Protein AF-A0A528N2R7-F1 (afdb_monomer)

Radius of gyration: 19.54 Å; Cα contacts (8 Å, |Δi|>4): 61; chains: 1; bounding box: 42×20×50 Å

Nearest PDB structures (foldseek):
  4ymw-assembly1_C  TM=9.384E-01  e=4.473E-05  Caldanaerobacter subterraneus subsp. tengcongensis MB4
  3tuz-assembly2_F  TM=7.383E-01  e=1.274E-01  Escherichia coli K-12

Secondary structure (DSSP, 8-state):
-GGGS-HHHHHHIIIIIGGGGT----HHHHHHHHHHHHHHHHHHHHHHHHHHHS-HHHHHHHHHTT--HHHHIIIIIHHHHT-

pLDDT: mean 93.29, std 6.04, range [59.0, 97.94]

Mean predicted aligned error: 4.55 Å

Solvent-accessible surface area (backbone atoms only — not comparable to full-atom values): 4709 Å² total; per-residue (Å²): 114,73,86,79,48,59,67,68,57,49,34,47,43,49,57,61,44,36,42,78,78,72,47,78,65,57,71,68,57,26,49,50,51,36,49,50,56,53,48,50,54,54,50,53,52,53,49,48,51,25,52,70,65,49,61,66,64,61,56,52,53,35,45,76,72,69,44,52,70,70,52,35,41,64,71,52,47,48,63,57,24,73,108

Sequence (83 aa):
VMRNTPFLVQLFFIFFGLPSIGVRLDPLLAAMLAMTLNMAAYTIEIVGAGLDAVPRGQKEAALALGLRPRQVFVKIVLPQALK

Foldseek 3Di:
DLQVDDLVVQLCCQQVVVVVVVDHDDSVRSNVVSVCVNVVVVVVVLLVVLLVPQDVVLLVVCVVVVDDNVCSCPVTRNVRSVD

Structure (mmCIF, N/CA/C/O backbone):
data_AF-A0A528N2R7-F1
#
_entry.id   AF-A0A528N2R7-F1
#
loop_
_atom_site.group_PDB
_atom_site.id
_atom_site.type_symbol
_atom_site.label_atom_id
_atom_site.label_alt_id
_atom_site.label_comp_id
_atom_site.label_asym_id
_atom_site.label_entity_id
_atom_site.label_seq_id
_atom_site.pdbx_PDB_ins_code
_atom_site.Cartn_x
_atom_site.Cartn_y
_atom_site.Cartn_z
_atom_site.occupancy
_atom_site.B_iso_or_equiv
_atom_site.auth_seq_id
_atom_site.auth_comp_id
_atom_site.auth_asym_id
_atom_site.au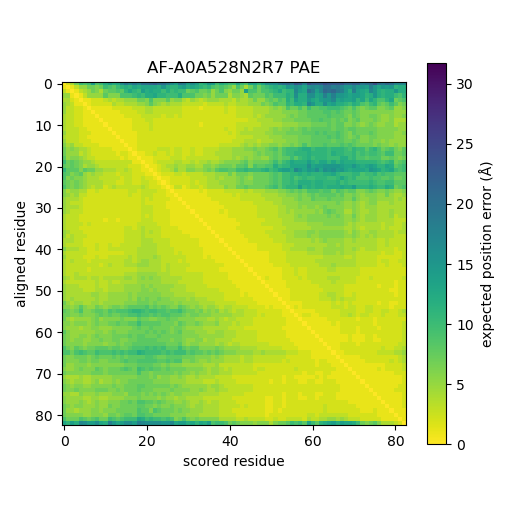th_atom_id
_atom_site.pdbx_PDB_model_num
ATOM 1 N N . VAL A 1 1 ? 7.192 -9.938 -3.397 1.00 59.00 1 VAL A N 1
ATOM 2 C CA . VAL A 1 1 ? 8.107 -10.210 -4.541 1.00 59.00 1 VAL A CA 1
ATOM 3 C C . VAL A 1 1 ? 8.711 -8.924 -5.106 1.00 59.00 1 VAL A C 1
ATOM 5 O O . VAL A 1 1 ? 9.928 -8.828 -5.112 1.00 59.00 1 VAL A O 1
ATOM 8 N N . MET A 1 2 ? 7.912 -7.910 -5.479 1.00 67.44 2 MET A N 1
ATOM 9 C CA . MET A 1 2 ? 8.403 -6.621 -6.024 1.00 67.44 2 MET A CA 1
ATOM 10 C C . MET A 1 2 ? 9.430 -5.879 -5.139 1.00 67.44 2 MET A C 1
ATOM 12 O O . MET A 1 2 ? 10.349 -5.265 -5.664 1.00 67.44 2 MET A O 1
ATOM 16 N N . ARG A 1 3 ? 9.336 -5.949 -3.805 1.00 75.12 3 ARG A N 1
ATOM 17 C CA . ARG A 1 3 ? 10.300 -5.287 -2.898 1.00 75.12 3 ARG A CA 1
ATOM 18 C C . ARG A 1 3 ? 11.674 -5.957 -2.821 1.00 75.12 3 ARG A C 1
ATOM 20 O O . ARG A 1 3 ? 12.632 -5.331 -2.387 1.00 75.12 3 ARG A O 1
ATOM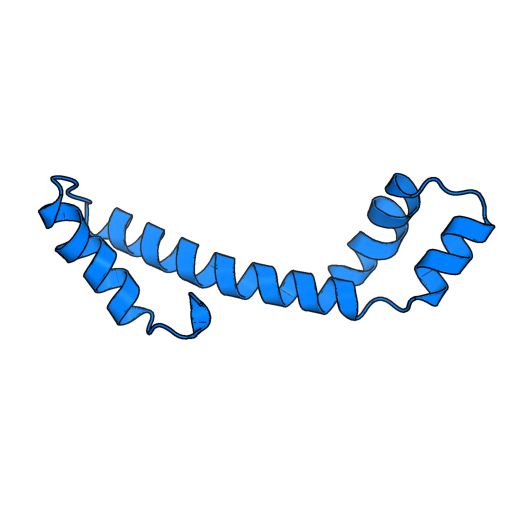 27 N N . ASN A 1 4 ? 11.773 -7.218 -3.244 1.00 79.44 4 ASN A N 1
ATOM 28 C CA . ASN A 1 4 ? 13.022 -7.985 -3.197 1.00 79.44 4 ASN A CA 1
ATOM 29 C C . ASN A 1 4 ? 13.835 -7.835 -4.491 1.00 79.44 4 ASN A C 1
ATOM 31 O O . ASN A 1 4 ? 14.947 -8.342 -4.586 1.00 79.44 4 ASN A O 1
ATOM 35 N N . THR A 1 5 ? 13.276 -7.158 -5.497 1.00 87.94 5 THR A N 1
ATOM 36 C CA . THR A 1 5 ? 13.958 -6.858 -6.756 1.00 87.94 5 THR A CA 1
ATOM 37 C C . THR A 1 5 ? 14.460 -5.416 -6.731 1.00 87.94 5 THR A C 1
ATOM 39 O O . THR A 1 5 ? 13.666 -4.526 -6.417 1.00 87.94 5 THR A O 1
ATOM 42 N N . PRO A 1 6 ? 15.728 -5.147 -7.085 1.00 90.75 6 PRO A N 1
ATOM 43 C CA . PRO A 1 6 ? 16.243 -3.784 -7.122 1.00 90.75 6 PRO A CA 1
ATOM 44 C C . PRO A 1 6 ? 15.415 -2.890 -8.054 1.00 90.75 6 PRO A C 1
ATOM 46 O O . PRO A 1 6 ? 15.077 -3.301 -9.165 1.00 90.75 6 PRO A O 1
ATOM 49 N N . PHE A 1 7 ? 15.146 -1.647 -7.643 1.00 90.81 7 PHE A N 1
ATOM 50 C CA . PHE A 1 7 ? 14.428 -0.668 -8.474 1.00 90.81 7 PHE A CA 1
ATOM 51 C C . PHE A 1 7 ? 15.076 -0.504 -9.857 1.00 90.81 7 PHE A C 1
ATOM 53 O O . PHE A 1 7 ? 14.391 -0.487 -10.876 1.00 90.81 7 PHE A O 1
ATOM 60 N N . LEU A 1 8 ? 16.410 -0.470 -9.901 1.00 92.44 8 LEU A N 1
ATOM 61 C CA . LEU A 1 8 ? 17.159 -0.368 -11.150 1.00 92.44 8 LEU A CA 1
ATOM 62 C C . LEU A 1 8 ? 16.870 -1.553 -12.084 1.00 92.44 8 LEU A C 1
ATOM 64 O O . LEU A 1 8 ? 16.691 -1.349 -13.277 1.00 92.44 8 LEU A O 1
ATOM 68 N N . VAL A 1 9 ? 16.722 -2.770 -11.552 1.00 93.12 9 VAL A N 1
ATOM 69 C CA . VAL A 1 9 ? 16.350 -3.950 -12.351 1.00 93.12 9 VAL A CA 1
ATOM 70 C C . VAL A 1 9 ? 14.934 -3.809 -12.912 1.00 93.12 9 VAL A C 1
ATOM 72 O O . VAL A 1 9 ? 14.714 -4.124 -14.078 1.00 93.12 9 VAL A O 1
ATOM 75 N N . GLN A 1 10 ? 13.987 -3.287 -12.126 1.00 92.50 10 GLN A N 1
ATOM 76 C CA . GLN A 1 10 ? 12.618 -3.029 -12.593 1.00 92.50 10 GLN A CA 1
ATOM 77 C C . GLN A 1 10 ? 12.602 -2.005 -13.733 1.00 92.50 10 GLN A C 1
ATOM 79 O O . GLN A 1 10 ? 11.964 -2.237 -14.757 1.00 92.50 10 GLN A O 1
ATOM 84 N N . LEU A 1 11 ? 13.346 -0.907 -13.588 1.00 93.50 11 LEU A N 1
ATOM 85 C CA . LEU A 1 11 ? 13.453 0.123 -14.618 1.00 93.50 11 LEU A CA 1
ATOM 86 C C . LEU A 1 11 ? 14.116 -0.411 -15.892 1.00 93.50 11 LEU A C 1
ATOM 88 O O . LEU A 1 11 ? 13.611 -0.173 -16.986 1.00 93.50 11 LEU A O 1
ATOM 92 N N . PHE A 1 12 ? 15.203 -1.176 -15.761 1.00 92.88 12 PHE A N 1
ATOM 93 C CA . PHE A 1 12 ? 15.864 -1.817 -16.899 1.00 92.88 12 PHE A CA 1
ATOM 94 C C . PHE A 1 12 ? 14.934 -2.791 -17.619 1.00 92.88 12 PHE A C 1
ATOM 96 O O . PHE A 1 12 ? 14.857 -2.776 -18.846 1.00 92.88 12 PHE A O 1
ATOM 103 N N . PHE A 1 13 ? 14.196 -3.612 -16.873 1.00 92.12 13 PHE A N 1
ATOM 104 C CA . PHE A 1 13 ? 13.233 -4.536 -17.458 1.00 92.12 13 PHE A CA 1
ATOM 105 C C . PHE A 1 13 ? 12.115 -3.788 -18.191 1.00 92.12 13 PHE A C 1
ATOM 107 O O . PHE A 1 13 ? 11.718 -4.187 -19.284 1.00 92.12 13 PHE A O 1
ATOM 114 N N . ILE A 1 14 ? 11.642 -2.669 -17.638 1.00 93.00 14 ILE A N 1
ATOM 115 C CA . ILE A 1 14 ? 10.580 -1.884 -18.265 1.00 93.00 14 ILE A CA 1
ATOM 116 C C . ILE A 1 14 ? 11.071 -1.163 -19.523 1.00 93.00 14 ILE A C 1
ATOM 118 O O . ILE A 1 14 ? 10.391 -1.175 -20.544 1.00 93.00 14 ILE A O 1
ATOM 122 N N . PHE A 1 15 ? 12.255 -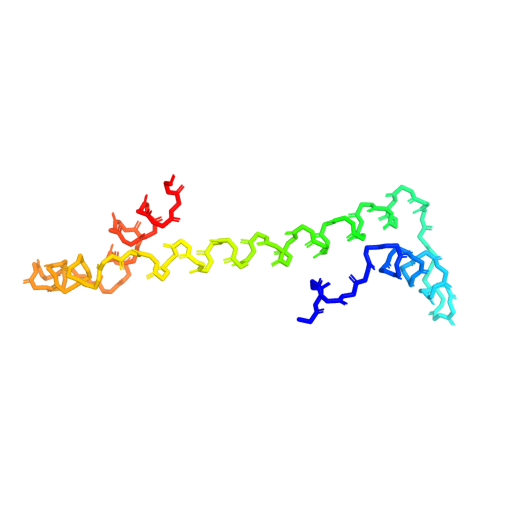0.557 -19.472 1.00 93.56 15 PHE A N 1
ATOM 123 C CA . PHE A 1 15 ? 12.763 0.258 -20.570 1.00 93.56 15 PHE A CA 1
ATOM 124 C C . PHE A 1 15 ? 13.419 -0.563 -21.687 1.00 93.56 15 PHE A C 1
ATOM 126 O O . PHE A 1 15 ? 13.223 -0.254 -22.857 1.00 93.56 15 PHE A O 1
ATOM 133 N N . PHE A 1 16 ? 14.160 -1.624 -21.354 1.00 91.62 16 PHE A N 1
ATOM 134 C CA . PHE A 1 16 ? 14.869 -2.462 -22.331 1.00 91.62 16 PHE A CA 1
ATOM 135 C C . PHE A 1 16 ? 14.206 -3.823 -22.569 1.00 91.62 16 PHE A C 1
ATOM 137 O O . PHE A 1 16 ? 14.314 -4.370 -23.664 1.00 91.62 16 PHE A O 1
ATOM 144 N N . GLY A 1 17 ? 13.487 -4.363 -21.580 1.00 92.19 17 GLY A N 1
ATOM 145 C CA . GLY A 1 17 ? 12.801 -5.653 -21.692 1.00 92.19 17 GLY A CA 1
ATOM 146 C C . GLY A 1 17 ? 11.505 -5.583 -22.500 1.00 92.19 17 GLY A C 1
ATOM 147 O O . GLY A 1 17 ? 11.341 -6.366 -23.432 1.00 92.19 17 GLY A O 1
ATOM 148 N N . LEU A 1 18 ? 10.601 -4.635 -22.219 1.00 91.81 18 LEU A N 1
ATOM 149 C CA . LEU A 1 18 ? 9.346 -4.492 -22.984 1.00 91.81 18 LEU A CA 1
ATOM 150 C C . LEU A 1 18 ? 9.545 -4.287 -24.502 1.00 91.81 18 LEU A C 1
ATOM 152 O O . LEU A 1 18 ? 8.770 -4.857 -25.275 1.00 91.81 18 LEU A O 1
ATOM 156 N N . PRO A 1 19 ? 10.583 -3.572 -24.980 1.00 92.88 19 PRO A N 1
ATOM 157 C CA . PRO A 1 19 ? 10.857 -3.493 -26.412 1.00 92.88 19 PRO A CA 1
ATOM 158 C C . PRO A 1 19 ? 11.070 -4.847 -27.095 1.00 92.88 19 PRO A C 1
ATOM 160 O O . PRO A 1 19 ? 10.765 -4.963 -28.281 1.00 92.88 19 PRO A O 1
ATOM 163 N N . SER A 1 20 ? 11.538 -5.875 -26.373 1.00 90.69 20 SER A N 1
ATOM 164 C CA . SER A 1 20 ? 11.717 -7.227 -26.930 1.00 90.69 20 SER A CA 1
ATOM 165 C C . SER A 1 20 ? 10.400 -7.897 -27.342 1.00 90.69 20 SER A C 1
ATOM 167 O O . SER A 1 20 ? 10.399 -8.737 -28.236 1.00 90.69 20 SER A O 1
ATOM 169 N N . ILE A 1 21 ? 9.277 -7.476 -26.750 1.00 92.69 21 ILE A N 1
ATOM 170 C CA . ILE A 1 21 ? 7.918 -7.919 -27.100 1.00 92.69 21 ILE A CA 1
ATOM 171 C C . ILE A 1 21 ? 7.154 -6.868 -27.926 1.00 92.69 21 ILE A C 1
ATOM 173 O O . ILE A 1 21 ? 5.936 -6.941 -28.059 1.00 92.69 21 ILE A O 1
ATOM 177 N N . GLY A 1 22 ? 7.861 -5.875 -28.477 1.00 91.62 22 GLY A N 1
ATOM 178 C CA . GLY A 1 22 ? 7.302 -4.844 -29.358 1.00 91.62 22 GLY A CA 1
ATOM 179 C C . GLY A 1 22 ? 6.736 -3.607 -28.653 1.00 91.62 22 GLY A C 1
ATOM 180 O O . GLY A 1 22 ? 6.298 -2.680 -29.332 1.00 91.62 22 GLY A O 1
ATOM 181 N N . VAL A 1 23 ? 6.777 -3.538 -27.319 1.00 93.81 23 VAL A N 1
ATOM 182 C CA . VAL A 1 23 ? 6.272 -2.383 -26.562 1.00 93.81 23 VAL A CA 1
ATOM 183 C C . VAL A 1 23 ? 7.417 -1.424 -26.258 1.00 93.81 23 VAL A C 1
ATOM 185 O O . VAL A 1 23 ? 8.265 -1.690 -25.412 1.00 93.81 23 VAL A O 1
ATOM 188 N N . ARG A 1 24 ? 7.447 -0.282 -26.946 1.00 93.56 24 ARG A N 1
ATOM 189 C CA . ARG A 1 24 ? 8.437 0.776 -26.709 1.00 93.56 24 ARG A CA 1
ATOM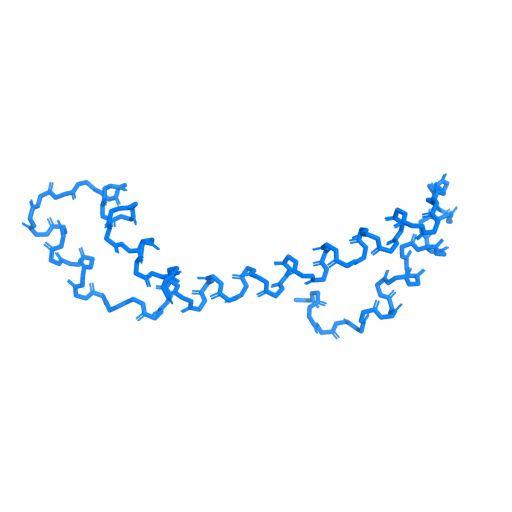 190 C C . ARG A 1 24 ? 7.808 1.897 -25.899 1.00 93.56 24 ARG A C 1
ATOM 192 O O . ARG A 1 24 ? 6.787 2.447 -26.299 1.00 93.56 24 ARG A O 1
ATOM 199 N N . LEU A 1 25 ? 8.426 2.223 -24.772 1.00 92.62 25 LEU A N 1
ATOM 200 C CA . LEU A 1 25 ? 7.978 3.290 -23.888 1.00 92.62 25 LEU A CA 1
ATOM 201 C C . LEU A 1 25 ? 8.937 4.472 -23.991 1.00 92.62 25 LEU A C 1
ATOM 203 O O . LEU A 1 25 ? 10.151 4.288 -24.089 1.00 92.62 25 LEU A O 1
ATOM 207 N N . ASP A 1 26 ? 8.382 5.679 -23.934 1.00 95.00 26 ASP A N 1
ATOM 208 C CA . ASP A 1 26 ? 9.171 6.885 -23.705 1.00 95.00 26 ASP A CA 1
ATOM 209 C C . ASP A 1 26 ? 9.927 6.771 -22.359 1.00 95.00 26 ASP A C 1
ATOM 211 O O . ASP A 1 26 ? 9.362 6.219 -21.405 1.00 95.00 26 ASP A O 1
ATOM 215 N N . PRO A 1 27 ? 11.179 7.262 -22.241 1.00 93.06 27 PRO A N 1
ATOM 216 C CA . PRO A 1 27 ? 11.952 7.161 -21.003 1.00 93.06 27 PRO A CA 1
ATOM 217 C C . PRO A 1 27 ? 11.224 7.702 -19.769 1.00 93.06 27 PRO A C 1
ATOM 219 O O . PRO A 1 27 ? 11.310 7.097 -18.699 1.00 93.06 27 PRO A O 1
ATOM 222 N N . LEU A 1 28 ? 10.469 8.799 -19.907 1.00 96.06 28 LEU A N 1
ATOM 223 C CA . LEU A 1 28 ? 9.700 9.367 -18.802 1.00 96.06 28 LEU A CA 1
ATOM 224 C C . LEU A 1 28 ? 8.572 8.420 -18.385 1.00 96.06 28 LEU A C 1
ATOM 226 O O . LEU A 1 28 ? 8.369 8.180 -17.196 1.00 96.06 28 LEU A O 1
ATOM 230 N N . LEU A 1 29 ? 7.866 7.832 -19.354 1.00 95.25 29 LEU A N 1
ATOM 231 C CA . LEU A 1 29 ? 6.793 6.874 -19.093 1.00 95.25 29 LEU A CA 1
ATOM 232 C C . LEU A 1 29 ? 7.322 5.586 -18.445 1.00 95.25 29 LEU A C 1
ATOM 234 O O . LEU A 1 29 ? 6.722 5.087 -17.495 1.00 95.25 29 LEU A O 1
ATOM 238 N N . ALA A 1 30 ? 8.461 5.072 -18.914 1.00 94.69 30 ALA A N 1
ATOM 239 C CA . ALA A 1 30 ? 9.119 3.910 -18.321 1.00 94.69 30 ALA A CA 1
ATOM 240 C C . ALA A 1 30 ? 9.547 4.175 -16.867 1.00 94.69 30 ALA A C 1
ATOM 242 O O . ALA A 1 30 ? 9.309 3.336 -15.996 1.00 94.69 30 ALA A O 1
ATOM 243 N N . ALA A 1 31 ? 10.116 5.356 -16.595 1.00 94.19 31 ALA A N 1
ATOM 244 C CA . ALA A 1 31 ? 10.480 5.782 -15.248 1.00 94.19 31 ALA A CA 1
ATOM 245 C C . ALA A 1 31 ? 9.255 5.896 -14.332 1.00 94.19 31 ALA A C 1
ATOM 247 O O . ALA A 1 31 ? 9.261 5.329 -13.239 1.00 94.19 31 ALA A O 1
ATOM 248 N N . MET A 1 32 ? 8.184 6.553 -14.793 1.00 96.19 32 MET A N 1
ATOM 249 C CA . MET A 1 32 ? 6.934 6.658 -14.037 1.00 96.19 32 MET A CA 1
ATOM 250 C C . MET A 1 32 ? 6.361 5.277 -13.712 1.00 96.19 32 MET A C 1
ATOM 252 O O . MET A 1 32 ? 6.065 5.010 -12.554 1.00 96.19 32 MET A O 1
ATOM 256 N N . LEU A 1 33 ? 6.274 4.369 -14.689 1.00 94.81 33 LEU A N 1
ATOM 257 C CA . LEU A 1 33 ? 5.752 3.018 -14.466 1.00 94.81 33 LEU A CA 1
ATOM 258 C C . LEU A 1 33 ? 6.594 2.224 -13.464 1.00 94.81 33 LEU A C 1
ATOM 260 O O . LEU A 1 33 ? 6.037 1.628 -12.541 1.00 94.81 33 LEU A O 1
ATOM 264 N N . ALA A 1 34 ? 7.921 2.240 -13.609 1.00 93.56 34 ALA A N 1
ATOM 265 C CA . ALA A 1 34 ? 8.819 1.571 -12.672 1.00 93.56 34 ALA A CA 1
ATOM 266 C C . ALA A 1 34 ? 8.648 2.119 -11.247 1.00 93.56 34 ALA A C 1
ATOM 268 O O . ALA A 1 34 ? 8.526 1.347 -10.296 1.00 93.56 34 ALA A O 1
ATOM 269 N N . MET A 1 35 ? 8.588 3.447 -11.096 1.00 94.12 35 MET A N 1
ATOM 270 C CA . MET A 1 35 ? 8.410 4.097 -9.795 1.00 94.12 35 MET A CA 1
ATOM 271 C C . MET A 1 35 ? 7.040 3.801 -9.192 1.00 94.12 35 MET A C 1
ATOM 273 O O . MET A 1 35 ? 6.966 3.453 -8.017 1.00 94.12 35 MET A O 1
ATOM 277 N N . THR A 1 36 ? 5.962 3.887 -9.975 1.00 94.94 36 THR A N 1
ATOM 278 C CA . THR A 1 36 ? 4.603 3.592 -9.508 1.00 94.94 36 THR A CA 1
ATOM 279 C C . THR A 1 36 ? 4.478 2.146 -9.048 1.00 94.94 36 THR A C 1
ATOM 281 O O . THR A 1 36 ? 3.929 1.909 -7.977 1.00 94.94 36 THR A O 1
ATOM 284 N N . LEU A 1 37 ? 5.011 1.181 -9.802 1.00 93.25 37 LEU A N 1
ATOM 285 C CA . LEU A 1 37 ? 4.985 -0.232 -9.412 1.00 93.25 37 LEU A CA 1
ATOM 286 C C . LEU A 1 37 ? 5.776 -0.479 -8.127 1.00 93.25 37 LEU A C 1
ATOM 288 O O . LEU A 1 37 ? 5.303 -1.188 -7.236 1.00 93.25 37 LEU A O 1
ATOM 292 N N . ASN A 1 38 ? 6.958 0.131 -8.023 1.00 92.06 38 ASN A N 1
ATOM 293 C CA . ASN A 1 38 ? 7.783 0.028 -6.833 1.00 92.06 38 ASN A CA 1
ATOM 294 C C . ASN A 1 38 ? 7.057 0.617 -5.616 1.00 92.06 38 ASN A C 1
ATOM 296 O O . ASN A 1 38 ? 6.803 -0.103 -4.652 1.00 92.06 38 ASN A O 1
ATOM 300 N N . MET A 1 39 ? 6.635 1.884 -5.692 1.00 92.88 39 MET A N 1
ATOM 301 C CA . MET A 1 39 ? 5.917 2.562 -4.611 1.00 92.88 39 MET A CA 1
ATOM 302 C C . MET A 1 39 ? 4.630 1.841 -4.228 1.00 92.88 39 MET A C 1
ATOM 304 O O . MET A 1 39 ? 4.404 1.640 -3.042 1.00 92.88 39 MET A O 1
ATOM 308 N N . ALA A 1 40 ? 3.820 1.400 -5.193 1.00 93.94 40 ALA A N 1
ATOM 309 C CA . ALA A 1 40 ? 2.574 0.694 -4.908 1.00 93.94 40 ALA A CA 1
ATOM 310 C C . ALA A 1 40 ? 2.813 -0.555 -4.050 1.00 93.94 40 ALA A C 1
ATOM 312 O O . ALA A 1 40 ? 2.068 -0.795 -3.102 1.00 93.94 40 ALA A O 1
ATOM 313 N N . ALA A 1 41 ? 3.880 -1.315 -4.325 1.00 92.94 41 ALA A N 1
ATOM 314 C CA . ALA A 1 41 ? 4.233 -2.477 -3.517 1.00 92.94 41 ALA A CA 1
ATOM 315 C C . ALA A 1 41 ? 4.575 -2.097 -2.065 1.00 92.94 41 ALA A C 1
ATOM 317 O O . ALA A 1 41 ? 4.103 -2.755 -1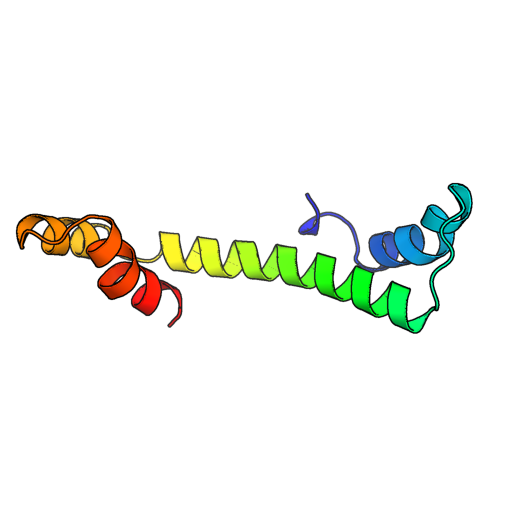.140 1.00 92.94 41 ALA A O 1
ATOM 318 N N . TYR A 1 42 ? 5.348 -1.027 -1.851 1.00 92.19 42 TYR A N 1
ATOM 319 C CA . TYR A 1 42 ? 5.643 -0.534 -0.500 1.00 92.19 42 TYR A CA 1
ATOM 320 C C . TYR A 1 42 ? 4.393 0.016 0.195 1.00 92.19 42 TYR A C 1
ATOM 322 O O . TYR A 1 42 ? 4.153 -0.297 1.358 1.00 92.19 42 TYR A O 1
ATOM 330 N N . THR A 1 43 ? 3.567 0.795 -0.504 1.00 93.69 43 THR A N 1
ATOM 331 C CA . THR A 1 43 ? 2.345 1.382 0.055 1.00 93.69 43 THR A CA 1
ATOM 332 C C . THR A 1 43 ? 1.344 0.311 0.479 1.00 93.69 43 THR A C 1
ATOM 334 O O . THR A 1 43 ? 0.753 0.440 1.546 1.00 93.69 43 THR A O 1
ATOM 337 N N . ILE A 1 44 ? 1.174 -0.764 -0.299 1.00 93.62 44 ILE A N 1
ATOM 338 C CA . ILE A 1 44 ? 0.288 -1.880 0.069 1.00 93.62 44 ILE A CA 1
ATOM 339 C C . ILE A 1 44 ? 0.732 -2.521 1.386 1.00 93.62 44 ILE A C 1
ATOM 341 O O . ILE A 1 44 ? -0.108 -2.791 2.240 1.00 93.62 44 ILE A O 1
ATOM 345 N N . GLU A 1 45 ? 2.033 -2.736 1.581 1.00 92.69 45 GLU A N 1
ATOM 346 C CA . GLU A 1 45 ? 2.545 -3.304 2.831 1.00 92.69 45 GLU A CA 1
ATOM 347 C C . GLU A 1 45 ? 2.400 -2.343 4.013 1.00 92.69 45 GLU A C 1
ATOM 349 O O . GLU A 1 45 ? 2.036 -2.780 5.099 1.00 92.69 45 GLU A O 1
ATOM 354 N N . ILE A 1 46 ? 2.617 -1.040 3.802 1.00 93.31 46 ILE A N 1
ATOM 355 C CA . ILE A 1 46 ? 2.401 -0.015 4.835 1.00 93.31 46 ILE A CA 1
ATOM 356 C C . ILE A 1 46 ? 0.932 0.005 5.270 1.00 93.31 46 ILE A C 1
ATOM 358 O O . ILE A 1 46 ? 0.640 -0.037 6.462 1.00 93.31 46 ILE A O 1
ATOM 362 N N . VAL A 1 47 ? -0.000 0.021 4.314 1.00 94.31 47 VAL A N 1
ATOM 363 C CA . VAL A 1 47 ? -1.440 0.001 4.610 1.00 94.31 47 VAL A CA 1
ATOM 364 C C . VAL A 1 47 ? -1.847 -1.319 5.269 1.00 94.31 47 VAL A C 1
ATOM 366 O O . VAL A 1 47 ? -2.632 -1.308 6.212 1.00 94.31 47 VAL A O 1
ATOM 369 N N . GLY A 1 48 ? -1.302 -2.451 4.815 1.00 94.94 48 GLY A N 1
ATOM 370 C CA . GLY A 1 48 ? -1.525 -3.758 5.437 1.00 94.94 48 GLY A CA 1
ATOM 371 C C . GLY A 1 48 ? -1.059 -3.792 6.893 1.00 94.94 48 GLY A C 1
ATOM 372 O O . GLY A 1 48 ? -1.829 -4.169 7.771 1.00 94.94 48 GLY A O 1
ATOM 373 N N . ALA A 1 49 ? 0.150 -3.301 7.165 1.00 95.56 49 ALA A N 1
ATOM 374 C CA . ALA A 1 49 ? 0.678 -3.184 8.520 1.00 95.56 49 ALA A CA 1
ATOM 375 C C . ALA A 1 49 ? -0.175 -2.249 9.394 1.00 95.56 49 ALA A C 1
ATOM 377 O O . ALA A 1 49 ? -0.429 -2.559 10.556 1.00 95.56 49 ALA A O 1
ATOM 378 N N . GLY A 1 50 ? -0.671 -1.141 8.833 1.00 95.94 50 GLY A N 1
ATOM 379 C CA . GLY A 1 50 ? -1.612 -0.248 9.513 1.00 95.94 50 GLY A CA 1
ATOM 380 C C . GLY A 1 50 ? -2.932 -0.940 9.870 1.00 95.94 50 GLY A C 1
ATOM 381 O O . GLY A 1 50 ? -3.448 -0.757 10.970 1.00 95.94 50 GLY A O 1
ATOM 382 N N . LEU A 1 51 ? -3.464 -1.783 8.978 1.00 95.81 51 LEU A N 1
ATOM 383 C CA . LEU A 1 51 ? -4.664 -2.585 9.246 1.00 95.81 51 LEU A CA 1
ATOM 384 C C . LEU A 1 51 ? -4.430 -3.623 10.351 1.00 95.81 51 LEU A C 1
ATOM 386 O O . LEU A 1 51 ? -5.282 -3.766 11.229 1.00 95.81 51 LEU A O 1
ATOM 390 N N . ASP A 1 52 ? -3.287 -4.308 10.330 1.00 95.88 52 ASP A N 1
ATOM 391 C CA . ASP A 1 52 ? -2.919 -5.314 11.334 1.00 95.88 52 ASP A CA 1
ATOM 392 C C . ASP A 1 52 ? -2.626 -4.700 12.712 1.00 95.88 52 ASP A C 1
ATOM 394 O O . ASP A 1 52 ? -2.823 -5.353 13.740 1.00 95.88 52 ASP A O 1
ATOM 398 N N . ALA A 1 53 ? -2.202 -3.433 12.751 1.00 96.50 53 ALA A N 1
ATOM 399 C CA . ALA A 1 53 ? -1.948 -2.695 13.985 1.00 96.50 53 ALA A CA 1
ATOM 400 C C . ALA A 1 53 ? -3.231 -2.308 14.746 1.00 96.50 53 ALA A C 1
ATOM 402 O O . ALA A 1 53 ? -3.162 -2.002 15.939 1.00 96.50 53 ALA A O 1
ATOM 403 N N . VAL A 1 54 ? -4.406 -2.321 14.099 1.00 96.31 54 VAL A N 1
ATOM 404 C CA . VAL A 1 54 ? -5.672 -1.966 14.760 1.00 96.31 54 VAL A CA 1
ATOM 405 C C . VAL A 1 54 ? -6.032 -3.028 15.811 1.00 96.31 54 VAL A C 1
ATOM 407 O O . VAL A 1 54 ? -6.211 -4.201 15.469 1.00 96.31 54 VAL A O 1
ATOM 410 N N . PRO A 1 55 ? -6.226 -2.651 17.092 1.00 96.75 55 PRO A N 1
ATOM 411 C CA . PRO A 1 55 ? -6.570 -3.609 18.136 1.00 96.75 55 PRO A CA 1
ATOM 412 C C . PRO A 1 55 ? -7.868 -4.362 17.827 1.00 96.75 55 PRO A C 1
ATOM 414 O O . PRO A 1 55 ? -8.907 -3.754 17.560 1.00 96.75 55 PRO A O 1
ATOM 417 N N . ARG A 1 56 ? -7.847 -5.696 17.949 1.00 94.50 56 ARG A N 1
ATOM 418 C CA . ARG A 1 56 ? -9.015 -6.560 17.673 1.00 94.50 56 ARG A CA 1
ATOM 419 C C . ARG A 1 56 ? -10.266 -6.159 18.464 1.00 94.50 56 ARG A C 1
ATOM 421 O O . ARG A 1 56 ? -11.366 -6.199 17.915 1.00 94.50 56 ARG 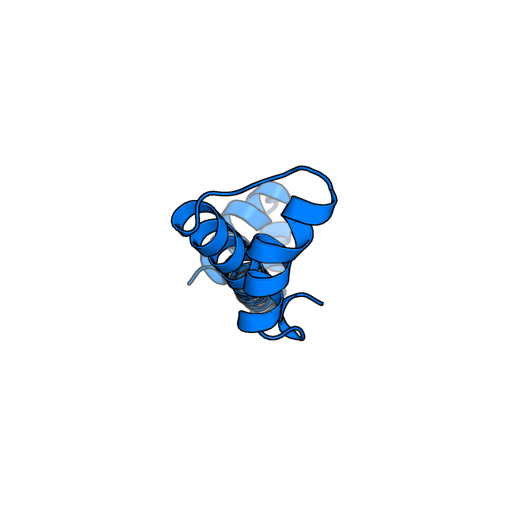A O 1
ATOM 428 N N . GLY A 1 57 ? -10.086 -5.663 19.690 1.00 96.56 57 GLY A N 1
ATOM 429 C CA . GLY A 1 57 ? -11.174 -5.180 20.545 1.00 96.56 57 GLY A CA 1
ATOM 430 C C . GLY A 1 57 ? -12.012 -4.055 19.923 1.00 96.56 57 GLY A C 1
ATOM 431 O O . GLY A 1 57 ? -13.207 -3.983 20.176 1.00 96.56 57 GLY A O 1
ATOM 432 N N . GLN A 1 58 ? -11.442 -3.223 19.041 1.00 96.00 58 GLN A N 1
ATOM 433 C CA . GLN A 1 58 ? -12.197 -2.187 18.317 1.00 96.00 58 GLN A CA 1
ATOM 434 C C . GLN A 1 58 ? -13.234 -2.803 17.373 1.00 96.00 58 GLN A C 1
ATOM 436 O O . GLN A 1 58 ? -14.371 -2.338 17.280 1.00 96.00 58 GLN A O 1
ATOM 441 N N . LYS A 1 59 ? -12.853 -3.887 16.689 1.00 96.50 59 LYS A N 1
ATOM 442 C CA . LYS A 1 59 ? -13.744 -4.632 15.798 1.00 96.50 59 LYS A CA 1
ATOM 443 C C . LYS A 1 59 ? -14.822 -5.366 16.596 1.00 96.50 59 LYS A C 1
ATOM 445 O O . LYS A 1 59 ? -15.988 -5.314 16.218 1.00 96.50 59 LYS A O 1
ATOM 450 N N . GLU A 1 60 ? -14.441 -6.020 17.690 1.00 97.12 60 GLU A N 1
ATOM 451 C CA . GLU A 1 60 ? -15.357 -6.762 18.565 1.00 97.12 60 GLU A CA 1
ATOM 452 C C . GLU A 1 60 ? -16.379 -5.838 19.241 1.00 97.12 60 GLU A C 1
ATOM 454 O O . GLU A 1 60 ? -17.576 -6.110 19.178 1.00 97.12 60 GLU A O 1
ATOM 459 N N . ALA A 1 61 ? -15.941 -4.698 19.785 1.00 97.31 61 ALA A N 1
ATOM 460 C CA . ALA A 1 61 ? -16.824 -3.699 20.384 1.00 97.31 61 ALA A CA 1
ATOM 461 C C . ALA A 1 61 ? -17.816 -3.125 19.362 1.00 97.31 61 ALA A C 1
ATOM 463 O O . ALA A 1 61 ? -19.009 -3.015 19.635 1.00 97.31 61 ALA A O 1
ATOM 464 N N . ALA A 1 62 ? -17.348 -2.807 18.154 1.00 97.00 62 ALA A N 1
ATOM 465 C CA . ALA A 1 62 ? -18.201 -2.286 17.093 1.00 97.00 62 ALA A CA 1
ATOM 46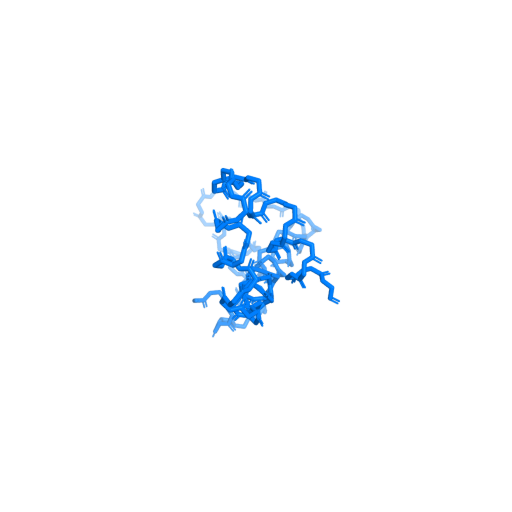6 C C . ALA A 1 62 ? -19.274 -3.302 16.652 1.00 97.00 62 ALA A C 1
ATOM 468 O O . ALA A 1 62 ? -20.425 -2.925 16.430 1.00 97.00 62 ALA A O 1
ATOM 469 N N . LEU A 1 63 ? -18.915 -4.587 16.561 1.00 97.38 63 LEU A N 1
ATOM 470 C CA . LEU A 1 63 ? -19.860 -5.671 16.280 1.00 97.38 63 LEU A CA 1
ATOM 471 C C . LEU A 1 63 ? -20.861 -5.872 17.428 1.00 97.38 63 LEU A C 1
ATOM 473 O O . LEU A 1 63 ? -22.050 -6.032 17.163 1.00 97.38 63 LEU A O 1
ATOM 477 N N . ALA A 1 64 ? -20.411 -5.804 18.685 1.00 97.75 64 ALA A N 1
ATOM 478 C CA . ALA A 1 64 ? -21.275 -5.907 19.864 1.00 97.75 64 ALA A CA 1
ATOM 479 C C . ALA A 1 64 ? -22.303 -4.764 19.949 1.00 97.75 64 ALA A C 1
ATOM 481 O O . ALA A 1 64 ? -23.414 -4.964 20.431 1.00 97.75 64 ALA A O 1
ATOM 482 N N . LEU A 1 65 ? -21.970 -3.587 19.409 1.00 97.25 65 LEU A N 1
ATOM 483 C CA . LEU A 1 65 ? -22.882 -2.445 19.265 1.00 97.25 65 LEU A CA 1
ATOM 484 C C . LEU A 1 65 ? -23.854 -2.572 18.073 1.00 97.25 65 LEU A C 1
ATOM 486 O O . LEU A 1 65 ? -24.565 -1.621 17.751 1.00 97.25 65 LEU A O 1
ATOM 490 N N . GLY A 1 66 ? -23.890 -3.722 17.393 1.00 97.31 66 GLY A N 1
ATOM 491 C CA . GLY A 1 66 ? -24.822 -3.995 16.296 1.00 97.31 66 GLY A CA 1
ATOM 492 C C . GLY A 1 66 ? -24.43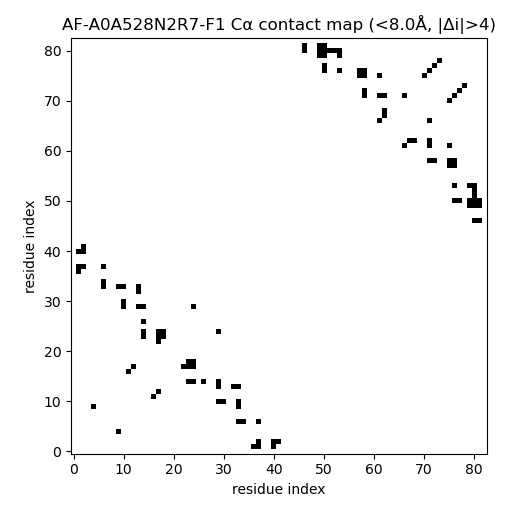0 -3.377 14.949 1.00 97.31 66 GLY A C 1
ATOM 493 O O . GLY A 1 66 ? -25.252 -3.328 14.030 1.00 97.31 66 GLY A O 1
ATOM 494 N N . LEU A 1 67 ? -23.190 -2.900 14.787 1.00 97.94 67 LEU A N 1
ATOM 495 C CA . LEU A 1 67 ? -22.727 -2.378 13.501 1.00 97.94 67 LEU A CA 1
ATOM 496 C C . LEU A 1 67 ? -22.515 -3.512 12.494 1.00 97.94 67 LEU A C 1
ATOM 498 O O . LEU A 1 67 ? -21.918 -4.547 12.788 1.00 97.94 67 LEU A O 1
ATOM 502 N N . ARG A 1 68 ? -22.931 -3.284 11.244 1.00 97.81 68 ARG A N 1
ATOM 503 C CA . ARG A 1 68 ? -22.675 -4.229 10.148 1.00 97.81 68 ARG A CA 1
ATOM 504 C C . ARG A 1 68 ? -21.173 -4.291 9.841 1.00 97.81 68 ARG A C 1
ATOM 506 O O . ARG A 1 68 ? -20.520 -3.247 9.890 1.00 97.81 68 ARG A O 1
ATOM 513 N N . PRO A 1 69 ? -20.620 -5.429 9.381 1.00 96.75 69 PRO A N 1
ATOM 514 C CA . PRO A 1 69 ? -19.186 -5.570 9.095 1.00 96.75 69 PRO A CA 1
ATOM 515 C C . PRO A 1 69 ? -18.594 -4.466 8.203 1.00 96.75 69 PRO A C 1
ATOM 517 O O . PRO A 1 69 ? -17.505 -3.964 8.469 1.00 96.75 69 PRO A O 1
ATOM 520 N N . ARG A 1 70 ? -19.343 -4.008 7.189 1.00 97.81 70 ARG A N 1
ATOM 521 C CA . ARG A 1 70 ? -18.932 -2.882 6.331 1.00 97.81 70 ARG A CA 1
ATOM 522 C C . ARG A 1 70 ? -18.819 -1.560 7.100 1.00 97.81 70 ARG A C 1
ATOM 524 O O . ARG A 1 70 ? -17.925 -0.772 6.820 1.00 97.81 70 ARG A O 1
ATOM 531 N N . GLN A 1 71 ? -19.713 -1.308 8.058 1.00 97.69 71 GLN A N 1
ATOM 532 C CA . GLN A 1 71 ? -19.650 -0.124 8.921 1.00 97.69 71 GLN A CA 1
ATOM 533 C C . GLN A 1 71 ? -18.472 -0.221 9.888 1.00 97.69 71 GLN A C 1
ATOM 535 O O . GLN A 1 71 ? -17.761 0.765 10.043 1.00 97.69 71 GLN A O 1
ATOM 540 N N . VAL A 1 72 ? -18.230 -1.398 10.472 1.00 97.81 72 VAL A N 1
ATOM 541 C CA . VAL A 1 72 ? -17.062 -1.643 11.330 1.00 97.81 72 VAL A CA 1
ATOM 542 C C . VAL A 1 72 ? -15.769 -1.360 10.566 1.00 97.81 72 VAL A C 1
ATOM 544 O O . VAL A 1 72 ? -14.931 -0.595 11.034 1.00 97.81 72 VAL A O 1
ATOM 547 N N . PHE A 1 73 ? -15.626 -1.893 9.351 1.00 97.00 73 PHE A N 1
ATOM 548 C CA . PHE A 1 73 ? -14.435 -1.648 8.543 1.00 97.00 73 PHE A CA 1
ATOM 549 C C . PHE A 1 73 ? -14.270 -0.165 8.179 1.00 97.00 73 PHE A C 1
ATOM 551 O O . PHE A 1 73 ? -13.248 0.427 8.498 1.00 97.00 73 PHE A O 1
ATOM 558 N N . VAL A 1 74 ? -15.280 0.459 7.562 1.00 97.38 74 VAL A N 1
ATOM 559 C CA . VAL A 1 74 ? -15.156 1.825 7.017 1.00 97.38 74 VAL A CA 1
ATOM 560 C C . VAL A 1 74 ? -15.100 2.899 8.106 1.00 97.38 74 VAL A C 1
ATOM 562 O O . VAL A 1 74 ? -14.406 3.894 7.931 1.00 97.38 74 VAL A O 1
ATOM 565 N N . LYS A 1 75 ? -15.836 2.736 9.214 1.00 96.56 75 LYS A N 1
ATOM 566 C CA . LYS A 1 75 ? -15.947 3.772 10.257 1.00 96.56 75 LYS A CA 1
ATOM 567 C C . LYS A 1 75 ? -14.983 3.584 11.423 1.00 96.56 75 LYS A C 1
ATOM 569 O O . LYS A 1 75 ? -14.680 4.567 12.087 1.00 96.56 75 LYS A O 1
ATOM 574 N N . ILE A 1 76 ? -14.546 2.354 11.697 1.00 96.62 76 ILE A N 1
ATOM 575 C CA . ILE A 1 76 ? -13.731 2.041 12.879 1.00 96.62 76 ILE A CA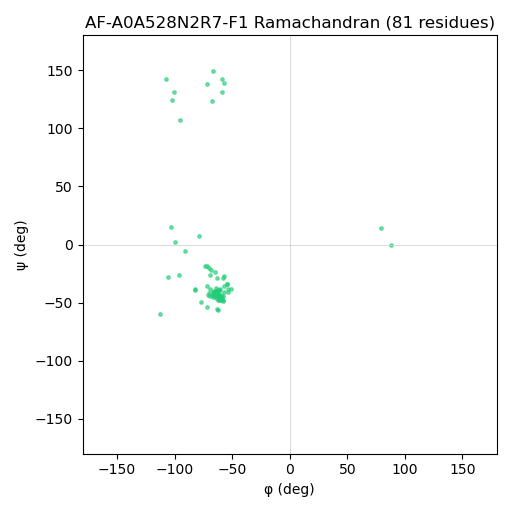 1
ATOM 576 C C . ILE A 1 76 ? -12.324 1.629 12.459 1.00 96.62 76 ILE A C 1
ATOM 578 O O . ILE A 1 76 ? -11.373 2.308 12.826 1.00 96.62 76 ILE A O 1
ATOM 582 N N . VAL A 1 77 ? -12.183 0.559 11.672 1.00 97.00 77 VAL A N 1
ATOM 583 C CA . VAL A 1 77 ? -10.866 -0.021 11.352 1.00 97.00 77 VAL A CA 1
ATOM 584 C C . VAL A 1 77 ? -10.072 0.867 10.393 1.00 97.00 77 VAL A C 1
ATOM 586 O O . VAL A 1 77 ? -8.950 1.253 10.701 1.00 97.00 77 VAL A O 1
ATOM 589 N N . LEU A 1 78 ? -10.655 1.238 9.252 1.00 96.19 78 LEU A N 1
ATOM 590 C CA . LEU A 1 78 ? -9.962 1.970 8.190 1.00 96.19 78 LEU A CA 1
ATOM 591 C C . LEU A 1 78 ? -9.423 3.345 8.644 1.00 96.19 78 LEU A C 1
ATOM 593 O O . LEU A 1 78 ? -8.260 3.623 8.372 1.00 96.19 78 LEU A O 1
ATOM 597 N N . PRO A 1 79 ? -10.173 4.192 9.381 1.00 95.94 79 PRO A N 1
ATOM 598 C CA . PRO A 1 79 ? -9.650 5.478 9.849 1.00 95.94 79 PRO A CA 1
ATOM 599 C C . PRO A 1 79 ? -8.579 5.352 10.939 1.00 95.94 79 PRO A C 1
ATOM 601 O O . PRO A 1 79 ? -7.858 6.313 11.181 1.00 95.94 79 PRO A O 1
ATOM 604 N N . GLN A 1 80 ? -8.505 4.215 11.638 1.00 95.75 80 GLN A N 1
ATOM 605 C CA . GLN A 1 80 ? -7.442 3.937 12.610 1.00 95.75 80 GLN A CA 1
ATOM 606 C C . GLN A 1 80 ? -6.182 3.419 11.917 1.00 95.75 80 GLN A C 1
ATOM 608 O O . GLN A 1 80 ? -5.092 3.831 12.280 1.00 95.75 80 GLN A O 1
ATOM 613 N N . ALA A 1 81 ? -6.344 2.579 10.894 1.00 94.56 81 ALA A N 1
ATOM 614 C CA . ALA A 1 81 ? -5.246 2.021 10.108 1.00 94.56 81 ALA A CA 1
ATOM 615 C C . ALA A 1 81 ? -4.503 3.050 9.236 1.00 94.56 81 ALA A C 1
ATOM 617 O O . ALA A 1 81 ? -3.382 2.790 8.814 1.00 94.56 81 ALA A O 1
ATOM 618 N N . LEU A 1 82 ? -5.142 4.183 8.919 1.00 93.12 82 LEU A N 1
ATOM 619 C CA . LEU A 1 82 ? -4.589 5.255 8.078 1.00 93.12 82 LEU A CA 1
ATOM 620 C C . LEU A 1 82 ? -4.033 6.454 8.872 1.00 93.12 82 LEU A C 1
ATOM 622 O O . LEU A 1 82 ? -3.643 7.444 8.254 1.00 93.12 82 LEU A O 1
ATOM 626 N N . LYS A 1 83 ? -4.058 6.402 10.208 1.00 80.56 83 LYS A N 1
ATOM 627 C CA . LYS A 1 83 ? -3.433 7.409 11.080 1.00 80.56 83 LYS A CA 1
ATOM 628 C C . LYS A 1 83 ? -1.970 7.074 11.314 1.00 80.56 83 LYS A C 1
ATOM 630 O O . LYS A 1 83 ? -1.185 8.042 11.378 1.00 80.56 83 LYS A O 1
#